Protein AF-A0ABD5SZC4-F1 (afdb_monomer_lite)

Sequence (65 aa):
LRESGAHVVDARVVDDGDLLTAGGVTSGLDLALYLVERAFGESIATRVATVIEYERRYDVAGREE

Structure (mmCIF, N/CA/C/O backbone):
data_AF-A0ABD5SZC4-F1
#
_entry.id   AF-A0ABD5SZC4-F1
#
loop_
_atom_site.group_PDB
_atom_site.id
_atom_site.type_symbol
_atom_site.label_atom_id
_atom_site.label_alt_id
_atom_site.label_comp_id
_atom_site.label_asym_id
_atom_site.label_entity_id
_atom_site.label_seq_id
_atom_site.pdbx_PDB_ins_code
_atom_site.Cartn_x
_atom_site.Cartn_y
_atom_site.Cartn_z
_atom_site.occupancy
_atom_site.B_iso_or_equiv
_atom_site.auth_seq_id
_atom_site.auth_comp_id
_atom_site.auth_asym_id
_atom_site.auth_atom_id
_atom_site.pdbx_PDB_model_num
ATOM 1 N N . LEU A 1 1 ? 10.160 -4.719 -15.250 1.00 85.12 1 LEU A N 1
ATOM 2 C CA . LEU A 1 1 ? 8.762 -4.225 -15.229 1.00 85.12 1 LEU A CA 1
ATOM 3 C C . LEU A 1 1 ? 8.319 -3.687 -16.586 1.00 85.12 1 LEU A C 1
ATOM 5 O O . LEU A 1 1 ? 7.360 -4.208 -17.126 1.00 85.12 1 LEU A O 1
ATOM 9 N N . ARG A 1 2 ? 9.012 -2.714 -17.199 1.00 91.25 2 AR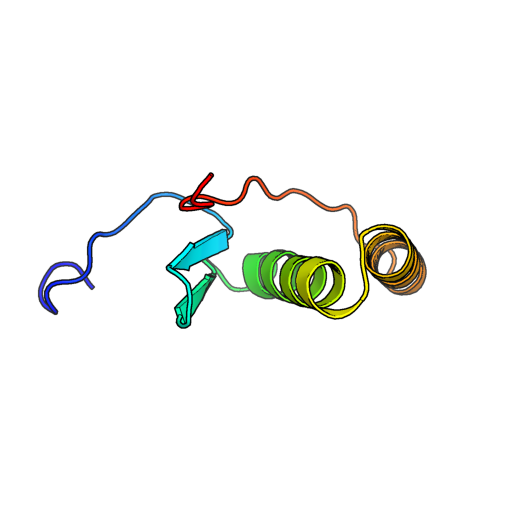G A N 1
ATOM 10 C CA . ARG A 1 2 ? 8.601 -2.231 -18.538 1.00 91.25 2 ARG A CA 1
ATOM 11 C C . ARG A 1 2 ? 8.578 -3.343 -19.595 1.00 91.25 2 ARG A C 1
ATOM 13 O O . ARG A 1 2 ? 7.625 -3.458 -20.349 1.00 91.25 2 ARG A O 1
ATOM 20 N N . GLU A 1 3 ? 9.579 -4.220 -19.579 1.00 96.19 3 GLU A N 1
ATOM 21 C CA . GLU A 1 3 ? 9.663 -5.373 -20.492 1.00 96.19 3 GLU A CA 1
ATOM 22 C C . GLU A 1 3 ? 8.573 -6.431 -20.259 1.00 96.19 3 GLU A C 1
ATOM 24 O O . GLU A 1 3 ? 8.291 -7.218 -21.153 1.00 96.19 3 GLU A O 1
ATOM 29 N N . SER A 1 4 ? 7.930 -6.440 -19.085 1.00 94.12 4 SER A N 1
ATOM 30 C CA . SER A 1 4 ? 6.784 -7.312 -18.801 1.00 94.12 4 SER A CA 1
ATOM 31 C C . SER A 1 4 ? 5.441 -6.667 -19.167 1.00 94.12 4 SER A C 1
ATOM 33 O O . SER A 1 4 ? 4.402 -7.204 -18.806 1.00 94.12 4 SER A O 1
ATOM 35 N N . GLY A 1 5 ? 5.450 -5.508 -19.840 1.00 95.00 5 GLY A N 1
ATOM 36 C CA . GLY A 1 5 ? 4.247 -4.771 -20.240 1.00 95.00 5 GLY A CA 1
ATOM 37 C C . GLY A 1 5 ? 3.657 -3.857 -19.161 1.00 95.00 5 GLY A C 1
ATOM 38 O O . GLY A 1 5 ? 2.620 -3.248 -19.398 1.00 95.00 5 GLY A O 1
ATOM 39 N N . ALA A 1 6 ? 4.299 -3.724 -17.994 1.00 94.56 6 ALA A N 1
ATOM 40 C CA . ALA A 1 6 ? 3.804 -2.854 -16.928 1.00 94.56 6 ALA A CA 1
ATOM 41 C C . ALA A 1 6 ? 4.100 -1.373 -17.219 1.00 94.56 6 ALA A C 1
ATOM 43 O O . ALA A 1 6 ? 5.229 -1.012 -17.579 1.00 94.56 6 ALA A O 1
ATOM 44 N N . HIS A 1 7 ? 3.116 -0.503 -16.977 1.00 94.50 7 HIS A N 1
ATOM 45 C CA . HIS A 1 7 ? 3.321 0.943 -16.954 1.00 94.50 7 HIS A CA 1
ATOM 46 C C . HIS A 1 7 ? 4.006 1.344 -15.639 1.00 94.50 7 HIS A C 1
ATOM 48 O O . HIS A 1 7 ? 3.406 1.324 -14.569 1.00 94.50 7 HIS A O 1
ATOM 54 N N . VAL A 1 8 ? 5.300 1.664 -15.705 1.00 95.06 8 VAL A N 1
ATOM 55 C CA . VAL A 1 8 ? 6.089 1.995 -14.509 1.00 95.06 8 VAL A CA 1
ATOM 56 C C . VAL A 1 8 ? 5.902 3.461 -14.1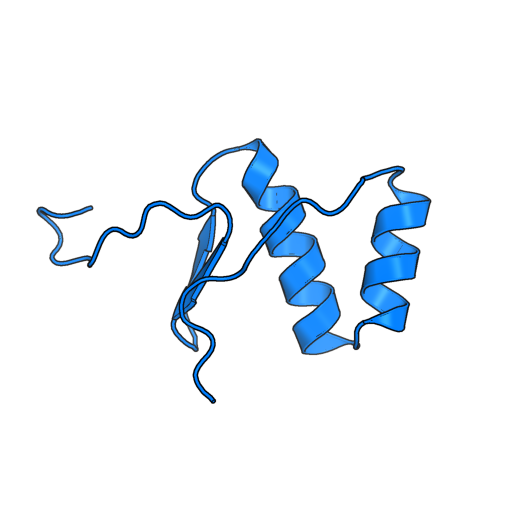44 1.00 95.06 8 VAL A C 1
ATOM 58 O O . VAL A 1 8 ? 6.354 4.337 -14.884 1.00 95.06 8 VAL A O 1
ATOM 61 N N . VAL A 1 9 ? 5.307 3.694 -12.978 1.00 93.88 9 VAL A N 1
ATOM 62 C CA . VAL A 1 9 ? 5.107 5.015 -12.375 1.00 93.88 9 VAL A CA 1
ATOM 63 C C . VAL A 1 9 ? 6.172 5.252 -11.305 1.00 93.88 9 VAL A C 1
ATOM 65 O O . VAL A 1 9 ? 6.482 4.351 -10.526 1.00 93.88 9 VAL A O 1
ATOM 68 N N . ASP A 1 10 ? 6.741 6.456 -11.270 1.00 93.31 10 ASP A N 1
ATOM 69 C CA . ASP A 1 10 ? 7.629 6.879 -10.185 1.00 93.31 10 ASP A CA 1
ATOM 70 C C . ASP A 1 10 ? 6.788 7.325 -8.981 1.00 93.31 10 ASP A C 1
ATOM 72 O O . ASP A 1 10 ? 6.389 8.483 -8.873 1.00 93.31 10 ASP A O 1
ATOM 76 N N . ALA A 1 11 ? 6.426 6.365 -8.129 1.00 93.31 11 ALA A N 1
ATOM 77 C CA . ALA A 1 11 ? 5.584 6.585 -6.960 1.00 93.31 11 ALA A CA 1
ATOM 78 C C . ALA A 1 11 ? 5.948 5.626 -5.820 1.00 93.31 11 ALA A C 1
ATOM 80 O O . ALA A 1 11 ? 6.449 4.519 -6.034 1.00 93.31 11 ALA A O 1
ATOM 81 N N . ARG A 1 12 ? 5.659 6.041 -4.581 1.00 94.44 12 ARG A N 1
ATOM 82 C CA . ARG A 1 12 ? 5.830 5.178 -3.400 1.00 94.44 12 ARG A CA 1
ATOM 83 C C . ARG A 1 12 ? 4.747 4.109 -3.332 1.00 94.44 12 ARG A C 1
ATOM 85 O O . ARG A 1 12 ? 5.064 2.971 -2.997 1.00 94.44 12 ARG A O 1
ATOM 92 N N . VAL A 1 13 ? 3.512 4.479 -3.664 1.00 95.50 13 VAL A N 1
ATOM 93 C CA . VAL A 1 13 ? 2.338 3.603 -3.695 1.00 95.50 13 VAL A CA 1
ATOM 94 C C . VAL A 1 13 ? 1.621 3.806 -5.028 1.00 95.50 13 VAL A C 1
ATOM 96 O O . VAL A 1 13 ? 1.360 4.944 -5.423 1.00 95.50 13 VAL A O 1
ATOM 99 N N . VAL A 1 14 ? 1.308 2.704 -5.705 1.00 96.25 14 VAL A N 1
ATOM 100 C CA . VAL A 1 14 ? 0.434 2.682 -6.885 1.00 96.25 14 VAL A CA 1
ATOM 101 C C . VAL A 1 14 ? -0.771 1.813 -6.551 1.00 96.25 14 VAL A C 1
ATOM 103 O O . VAL A 1 14 ? -0.585 0.663 -6.142 1.00 96.25 14 VAL A O 1
ATOM 106 N N . ASP A 1 15 ? -1.970 2.366 -6.712 1.00 95.81 15 ASP A N 1
ATOM 107 C CA . ASP A 1 15 ? -3.227 1.615 -6.722 1.00 95.81 15 ASP A CA 1
ATOM 108 C C . ASP A 1 15 ? -3.677 1.459 -8.179 1.00 95.81 15 ASP A C 1
ATOM 110 O O . ASP A 1 15 ? -3.861 2.455 -8.873 1.00 95.81 15 ASP A O 1
ATOM 114 N N . ASP A 1 16 ? -3.788 0.215 -8.642 1.00 94.94 16 ASP A N 1
ATOM 115 C CA . ASP A 1 16 ? -4.324 -0.169 -9.953 1.00 94.94 16 ASP A CA 1
ATOM 116 C C . ASP A 1 16 ? -5.535 -1.100 -9.747 1.00 94.94 16 ASP A C 1
ATOM 118 O O . ASP A 1 16 ? -5.634 -2.195 -10.299 1.00 94.94 16 ASP A O 1
ATOM 122 N N . GLY A 1 17 ? -6.429 -0.714 -8.830 1.00 93.06 17 GLY A N 1
ATOM 123 C CA . GLY A 1 17 ? -7.680 -1.406 -8.537 1.00 93.06 17 GLY A CA 1
ATOM 124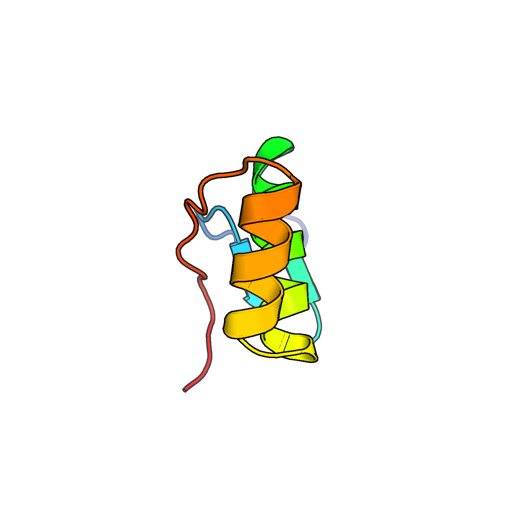 C C . GLY A 1 17 ? -7.498 -2.642 -7.654 1.00 93.06 17 GLY A C 1
ATOM 125 O O . GLY A 1 17 ? -7.650 -2.569 -6.425 1.00 93.06 17 GLY A O 1
ATOM 126 N N . ASP A 1 18 ? -7.259 -3.797 -8.278 1.00 94.12 18 ASP A N 1
ATOM 127 C CA . ASP A 1 18 ? -7.064 -5.095 -7.614 1.00 94.12 18 ASP A CA 1
ATOM 128 C C . ASP A 1 18 ? -5.584 -5.446 -7.388 1.00 94.12 18 ASP A C 1
ATOM 130 O O . ASP A 1 18 ? -5.274 -6.334 -6.586 1.00 94.12 18 ASP A O 1
ATOM 134 N N . LEU A 1 19 ? -4.670 -4.704 -8.019 1.00 94.38 19 LEU A N 1
ATOM 135 C CA . LEU A 1 19 ? -3.234 -4.784 -7.799 1.00 94.38 19 LEU A CA 1
ATOM 136 C C . LEU A 1 19 ? -2.713 -3.486 -7.183 1.00 94.38 19 LEU A C 1
ATOM 138 O O . LEU A 1 19 ? -2.834 -2.405 -7.747 1.00 94.38 19 LEU A O 1
ATOM 142 N N . LEU A 1 20 ? -2.048 -3.610 -6.036 1.00 95.94 20 LEU A N 1
ATOM 143 C CA . LEU A 1 20 ? -1.367 -2.497 -5.390 1.00 95.94 20 LEU A CA 1
ATOM 144 C C . LEU A 1 20 ? 0.114 -2.816 -5.245 1.00 95.94 20 LEU A C 1
ATOM 146 O O . LEU A 1 20 ? 0.491 -3.934 -4.884 1.00 95.94 20 LEU A O 1
ATOM 150 N N . THR A 1 21 ? 0.965 -1.830 -5.519 1.00 96.38 21 THR A N 1
ATOM 151 C CA . THR A 1 21 ? 2.422 -2.013 -5.500 1.00 96.38 21 THR A CA 1
ATOM 152 C C . THR A 1 21 ? 3.132 -0.905 -4.732 1.00 96.38 21 THR A C 1
ATOM 154 O O . THR A 1 21 ? 2.625 0.209 -4.592 1.00 96.38 21 THR A O 1
ATOM 157 N N . ALA A 1 22 ? 4.321 -1.230 -4.215 1.00 96.19 22 ALA A N 1
ATOM 158 C CA . ALA A 1 22 ? 5.192 -0.300 -3.509 1.00 96.19 22 ALA A CA 1
ATOM 159 C C . ALA A 1 22 ? 6.535 -0.159 -4.238 1.00 96.19 22 ALA A C 1
ATOM 161 O O . ALA A 1 22 ? 7.135 -1.158 -4.639 1.00 96.19 22 ALA A O 1
ATOM 162 N N . GLY A 1 23 ? 7.028 1.074 -4.376 1.00 93.81 23 GLY A N 1
ATOM 163 C CA . GLY A 1 23 ? 8.249 1.378 -5.138 1.00 93.81 23 GLY A CA 1
ATOM 164 C C . GLY A 1 23 ? 9.566 0.968 -4.461 1.00 93.81 23 GLY A C 1
ATOM 165 O O . GLY A 1 23 ? 10.608 0.912 -5.110 1.00 93.81 23 GLY A O 1
ATOM 166 N N . GLY A 1 24 ? 9.548 0.659 -3.162 1.00 92.25 24 GLY A N 1
ATOM 167 C CA . GLY A 1 24 ? 10.735 0.275 -2.400 1.00 92.25 24 GLY A CA 1
ATOM 168 C C . GLY A 1 24 ? 10.400 -0.345 -1.046 1.00 92.25 24 GLY A C 1
ATOM 169 O O . GLY A 1 24 ? 9.242 -0.392 -0.637 1.00 92.25 24 GLY A O 1
ATOM 170 N N . VAL A 1 25 ? 11.431 -0.802 -0.325 1.00 93.69 25 VAL A N 1
ATOM 171 C CA . VAL A 1 25 ? 11.271 -1.556 0.935 1.00 93.69 25 VAL A CA 1
ATOM 172 C C . VAL A 1 25 ? 10.466 -0.770 1.972 1.00 93.69 25 VAL A C 1
ATOM 174 O O . VAL A 1 25 ? 9.492 -1.278 2.518 1.00 93.69 25 VAL A O 1
ATOM 177 N N . THR A 1 26 ? 10.834 0.488 2.224 1.00 92.06 26 THR A N 1
ATOM 178 C CA . THR A 1 26 ? 10.147 1.315 3.230 1.00 92.06 26 THR A CA 1
ATOM 179 C C . THR A 1 26 ? 8.786 1.816 2.754 1.00 92.06 26 THR A C 1
ATOM 181 O O . THR A 1 26 ? 7.915 2.048 3.586 1.00 92.06 26 THR A O 1
ATOM 184 N N . SER A 1 27 ? 8.564 1.906 1.440 1.00 94.12 27 SER A N 1
ATOM 185 C CA . SER A 1 27 ? 7.251 2.207 0.856 1.00 94.12 27 SER A CA 1
ATOM 186 C C . SER A 1 27 ? 6.231 1.083 1.065 1.00 94.12 27 SER A C 1
ATOM 188 O O . SER A 1 27 ? 5.037 1.304 0.903 1.00 94.12 27 SER A O 1
ATOM 190 N N . GLY A 1 28 ? 6.664 -0.109 1.487 1.00 95.31 28 GLY A N 1
ATOM 191 C CA . GLY A 1 28 ? 5.748 -1.156 1.942 1.00 95.31 28 GLY A CA 1
ATOM 192 C C . GLY A 1 28 ? 4.927 -0.744 3.171 1.00 95.31 28 GLY A C 1
ATOM 193 O O . GLY A 1 28 ? 3.780 -1.161 3.295 1.00 95.31 28 GLY A O 1
ATOM 194 N N . LEU A 1 29 ? 5.472 0.109 4.050 1.00 95.88 29 LEU A N 1
ATOM 195 C CA . LEU A 1 29 ? 4.733 0.648 5.202 1.00 95.88 29 LEU A CA 1
ATOM 196 C C . LEU A 1 29 ? 3.665 1.648 4.762 1.00 95.88 29 LEU A C 1
ATOM 198 O O . LEU A 1 29 ? 2.539 1.605 5.252 1.00 95.88 29 LEU A O 1
ATOM 202 N N . ASP A 1 30 ? 4.007 2.498 3.797 1.00 95.88 30 ASP A N 1
ATOM 203 C CA . ASP A 1 30 ? 3.062 3.415 3.171 1.00 95.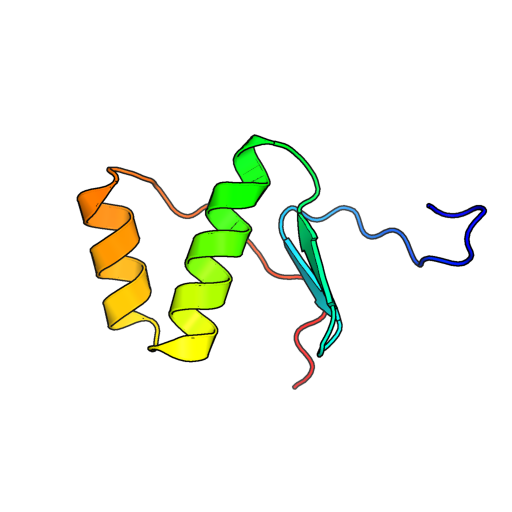88 30 ASP A CA 1
ATOM 204 C C . ASP A 1 30 ? 1.895 2.644 2.528 1.00 95.88 30 ASP A C 1
ATOM 206 O O . ASP A 1 30 ? 0.732 2.930 2.811 1.00 95.88 30 ASP A O 1
ATOM 210 N N . LEU A 1 31 ? 2.197 1.599 1.745 1.00 96.19 31 LEU A N 1
ATOM 211 C CA . LEU A 1 31 ? 1.188 0.725 1.141 1.00 96.19 31 LEU A CA 1
ATOM 212 C C . LEU A 1 31 ? 0.336 0.008 2.201 1.00 96.19 31 LEU A C 1
ATOM 214 O O . LEU A 1 31 ? -0.882 -0.067 2.064 1.00 96.19 31 LEU A O 1
ATOM 218 N N . ALA A 1 32 ? 0.942 -0.502 3.275 1.00 96.44 32 ALA A N 1
ATOM 219 C CA . ALA A 1 32 ? 0.201 -1.162 4.347 1.00 96.44 32 ALA A CA 1
ATOM 220 C C . ALA A 1 32 ? -0.785 -0.203 5.032 1.00 96.44 32 ALA A C 1
ATOM 222 O O . ALA A 1 32 ? -1.939 -0.565 5.260 1.00 96.44 32 ALA A O 1
ATOM 223 N N . LEU A 1 33 ? -0.363 1.031 5.323 1.00 96.75 33 LEU A N 1
ATOM 224 C CA . LEU A 1 33 ? -1.242 2.050 5.899 1.00 96.75 33 LEU A CA 1
ATOM 225 C C . LEU A 1 33 ? -2.344 2.469 4.923 1.00 96.75 33 LEU A C 1
ATOM 227 O O . LEU A 1 33 ? -3.475 2.684 5.356 1.00 96.75 33 LEU A O 1
ATOM 231 N N . TYR A 1 34 ? -2.043 2.531 3.627 1.00 95.75 34 TYR A N 1
ATOM 232 C CA . TYR A 1 34 ? -3.042 2.785 2.596 1.00 95.75 34 TYR A CA 1
ATOM 233 C C . TYR A 1 34 ? -4.093 1.666 2.509 1.00 95.75 34 TYR A C 1
ATOM 235 O O . TYR A 1 34 ? -5.291 1.939 2.451 1.00 95.75 34 TYR A O 1
ATOM 243 N N . LEU A 1 35 ? -3.681 0.399 2.600 1.00 96.19 35 LEU A N 1
ATOM 244 C CA . LEU A 1 35 ? -4.605 -0.739 2.654 1.00 96.19 35 LEU A CA 1
ATOM 245 C C . LEU A 1 35 ? -5.506 -0.693 3.894 1.00 96.19 35 LEU A C 1
ATOM 247 O O . LEU A 1 35 ? -6.702 -0.970 3.799 1.00 96.19 35 LEU A O 1
ATOM 251 N N . VAL A 1 36 ? -4.954 -0.316 5.052 1.00 97.12 36 VAL A N 1
ATOM 252 C CA . VAL A 1 36 ? -5.743 -0.125 6.278 1.00 97.12 36 VAL A CA 1
ATOM 253 C C . VAL A 1 36 ? -6.762 1.000 6.095 1.00 97.12 36 VAL A C 1
ATOM 255 O O . VAL A 1 36 ? -7.916 0.831 6.484 1.00 97.12 36 VAL A O 1
ATOM 258 N N . GLU A 1 37 ? -6.372 2.118 5.481 1.00 95.44 37 GLU A N 1
ATOM 259 C CA . GLU A 1 37 ? -7.285 3.226 5.178 1.00 95.44 37 GLU A CA 1
ATOM 260 C C . GLU A 1 37 ? -8.412 2.779 4.240 1.00 95.44 37 GLU A C 1
ATOM 262 O O . GLU A 1 37 ? -9.580 3.036 4.524 1.00 95.44 37 GLU A O 1
ATOM 267 N N . ARG A 1 38 ? -8.086 2.052 3.167 1.00 94.25 38 ARG A N 1
ATOM 268 C CA . ARG A 1 38 ? -9.067 1.544 2.197 1.00 94.25 38 ARG A CA 1
ATOM 269 C C . ARG A 1 38 ? -10.048 0.547 2.823 1.00 94.25 38 ARG A C 1
ATOM 271 O O . ARG A 1 38 ? -11.225 0.558 2.477 1.00 94.25 38 ARG A O 1
ATOM 278 N N . ALA A 1 39 ? -9.584 -0.306 3.734 1.00 96.75 39 ALA A N 1
ATOM 279 C CA . ALA A 1 39 ? -10.408 -1.350 4.345 1.00 96.75 39 ALA A CA 1
ATOM 280 C C . ALA A 1 39 ? -11.204 -0.879 5.575 1.00 96.75 39 ALA A C 1
ATOM 28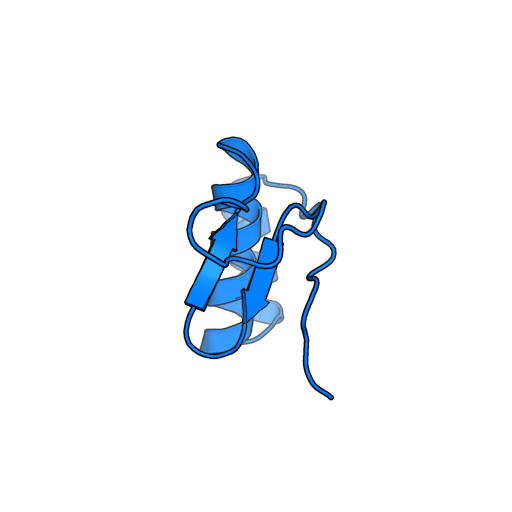2 O O . ALA A 1 39 ? -12.295 -1.388 5.832 1.00 96.75 39 ALA A O 1
ATOM 283 N N . PHE A 1 40 ? -10.664 0.064 6.352 1.00 97.56 40 PHE A N 1
ATOM 284 C CA . PHE A 1 40 ? -11.188 0.422 7.678 1.00 97.56 40 PHE A CA 1
ATOM 285 C C . PHE A 1 40 ? -11.370 1.930 7.898 1.00 97.56 40 PHE A C 1
ATOM 287 O O . PHE A 1 40 ? -11.825 2.344 8.966 1.00 97.56 40 PHE A O 1
ATOM 294 N N . GLY A 1 41 ? -11.041 2.754 6.904 1.00 96.94 41 GLY A N 1
ATOM 295 C CA . GLY A 1 41 ? -11.129 4.207 6.962 1.00 96.94 41 GLY A CA 1
ATOM 296 C C . GLY A 1 41 ? -9.892 4.886 7.556 1.00 96.94 41 GLY A C 1
ATOM 297 O O . GLY A 1 41 ? -9.051 4.286 8.234 1.00 96.94 41 GLY A O 1
ATOM 298 N N . GLU A 1 42 ? -9.806 6.195 7.320 1.00 95.88 42 GLU A N 1
ATOM 299 C CA . GLU A 1 42 ? -8.654 7.032 7.677 1.00 95.88 42 GLU A CA 1
ATOM 300 C C . GLU A 1 42 ? -8.359 7.061 9.184 1.00 95.88 42 GLU A C 1
ATOM 302 O O . GLU A 1 42 ? -7.197 7.092 9.598 1.00 95.88 42 GLU A O 1
ATOM 307 N N . SER A 1 43 ? -9.392 7.019 10.029 1.00 97.31 43 SER A N 1
ATOM 308 C CA . SER A 1 43 ? -9.229 7.079 11.486 1.00 97.31 43 SER A CA 1
ATOM 309 C C . SER A 1 43 ? -8.447 5.878 12.027 1.00 97.31 43 SER A C 1
ATOM 311 O O . SER A 1 43 ? -7.570 6.034 12.882 1.00 97.31 43 SER A O 1
ATOM 313 N N . ILE A 1 44 ? -8.717 4.683 11.495 1.00 98.06 44 ILE A N 1
ATOM 314 C CA . ILE A 1 44 ? -8.018 3.455 11.872 1.00 98.06 44 ILE A CA 1
ATOM 315 C C . ILE A 1 44 ? -6.590 3.477 11.330 1.00 98.06 44 ILE A C 1
ATOM 317 O O . ILE A 1 44 ? -5.663 3.199 12.090 1.00 98.06 44 ILE A O 1
ATOM 321 N N . ALA A 1 45 ? -6.384 3.883 10.076 1.00 97.31 45 ALA A N 1
ATOM 322 C CA . ALA A 1 45 ? -5.044 4.016 9.500 1.00 97.31 45 ALA A CA 1
ATOM 323 C C . ALA A 1 45 ? -4.169 5.005 10.283 1.00 97.31 45 ALA A C 1
ATOM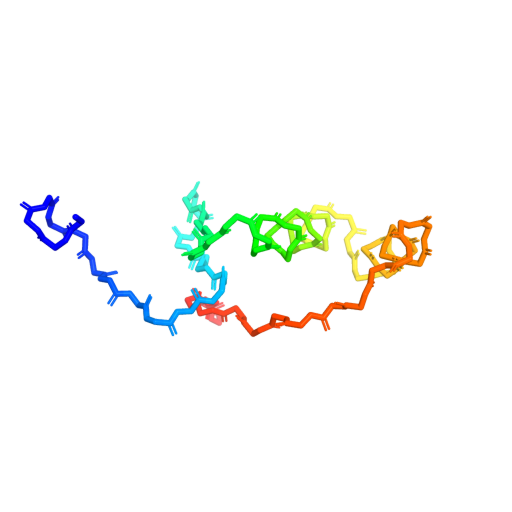 325 O O . ALA A 1 45 ? -3.016 4.704 10.592 1.00 97.31 45 ALA A O 1
ATOM 326 N N . THR A 1 46 ? -4.737 6.144 10.684 1.00 96.19 46 THR A N 1
ATOM 327 C CA . THR A 1 46 ? -4.061 7.147 11.519 1.00 96.19 46 THR A CA 1
ATOM 328 C C . THR A 1 46 ? -3.666 6.559 12.868 1.00 96.19 46 THR A C 1
ATOM 330 O O . THR A 1 46 ? -2.522 6.707 13.293 1.00 96.19 46 THR A O 1
ATOM 333 N N . ARG A 1 47 ? -4.574 5.824 13.523 1.00 98.06 47 ARG A N 1
ATOM 334 C CA . ARG A 1 47 ? -4.274 5.156 14.795 1.00 98.06 47 ARG A CA 1
ATOM 335 C C . ARG A 1 47 ? -3.157 4.125 14.649 1.00 98.06 47 ARG A C 1
ATOM 337 O O . ARG A 1 47 ? -2.285 4.068 15.511 1.00 98.06 47 ARG A O 1
ATOM 344 N N . VAL A 1 48 ? -3.177 3.316 13.589 1.00 97.94 48 VAL A N 1
ATOM 345 C CA . VAL A 1 48 ? -2.117 2.335 13.320 1.00 97.94 48 VAL A CA 1
ATOM 346 C C . VAL A 1 48 ? -0.781 3.046 13.135 1.00 97.94 48 VAL A C 1
ATOM 348 O O . VAL A 1 48 ? 0.173 2.679 13.813 1.00 97.94 48 VAL A O 1
ATOM 351 N N . ALA A 1 49 ? -0.732 4.096 12.308 1.00 97.12 49 ALA A N 1
ATOM 352 C CA . ALA A 1 49 ? 0.468 4.901 12.086 1.00 97.12 49 ALA A CA 1
ATOM 353 C C . ALA A 1 49 ? 1.038 5.464 13.400 1.00 97.12 49 ALA A C 1
ATOM 355 O O . ALA A 1 49 ? 2.239 5.368 13.637 1.00 97.12 49 ALA A O 1
ATOM 356 N N . THR A 1 50 ? 0.179 5.968 14.295 1.00 97.50 50 THR A N 1
ATOM 357 C CA . THR A 1 50 ? 0.591 6.425 15.632 1.00 97.50 50 THR A CA 1
ATOM 358 C C . THR A 1 50 ? 1.175 5.296 16.482 1.00 97.50 50 THR A C 1
ATOM 360 O O . THR A 1 50 ? 2.211 5.491 17.106 1.00 97.50 50 THR A O 1
ATOM 363 N N . VAL A 1 51 ? 0.542 4.118 16.510 1.00 98.00 51 VAL A N 1
ATOM 364 C CA . VAL A 1 51 ? 0.999 2.974 17.325 1.00 98.00 51 VAL A CA 1
ATOM 365 C C . VAL A 1 51 ? 2.371 2.466 16.887 1.00 98.00 51 VAL A C 1
ATOM 367 O O . VAL A 1 51 ? 3.157 2.047 17.730 1.00 98.00 51 VAL A O 1
ATOM 370 N N . ILE A 1 52 ? 2.655 2.498 15.586 1.00 96.62 52 ILE A N 1
ATOM 371 C CA . ILE A 1 52 ? 3.950 2.069 15.042 1.00 96.62 52 ILE A CA 1
ATOM 372 C C . ILE A 1 52 ? 4.963 3.219 14.930 1.00 96.62 52 ILE A C 1
ATOM 374 O O . ILE A 1 52 ? 6.026 3.023 14.349 1.00 96.62 52 ILE A O 1
ATOM 378 N N . GLU A 1 53 ? 4.620 4.405 15.445 1.00 96.38 53 GLU A N 1
ATOM 379 C CA . GLU A 1 53 ? 5.437 5.625 15.394 1.00 96.38 53 GLU A CA 1
ATOM 380 C C . GLU A 1 53 ? 5.924 5.973 13.976 1.00 96.38 53 GLU A C 1
ATOM 382 O O . GLU A 1 53 ? 7.068 6.375 13.755 1.00 96.38 53 GLU A O 1
ATOM 387 N N . TYR A 1 54 ? 5.041 5.811 12.989 1.00 94.88 54 TYR A N 1
ATOM 388 C CA . TYR A 1 54 ? 5.352 6.048 11.585 1.00 94.88 54 TYR A CA 1
ATOM 389 C C . TYR A 1 54 ? 4.644 7.290 11.051 1.00 94.88 54 TYR A C 1
ATOM 391 O O . TYR A 1 54 ? 3.421 7.419 11.114 1.00 94.88 54 TYR A O 1
ATOM 399 N N . GLU A 1 55 ? 5.423 8.191 10.458 1.00 89.62 55 GLU A N 1
ATOM 400 C CA . GLU A 1 55 ? 4.902 9.340 9.726 1.00 89.62 55 GLU A CA 1
ATOM 401 C C . GLU A 1 55 ? 4.533 8.921 8.297 1.00 89.62 55 GLU A C 1
ATOM 403 O O . GLU A 1 55 ? 5.391 8.474 7.535 1.00 89.62 55 GLU A O 1
ATOM 408 N N . ARG A 1 56 ? 3.255 9.079 7.927 1.00 81.25 56 ARG A N 1
ATOM 409 C CA . ARG A 1 56 ? 2.772 8.805 6.565 1.00 81.25 56 ARG A CA 1
ATOM 410 C C . ARG A 1 56 ? 3.438 9.762 5.578 1.00 81.25 56 ARG A C 1
ATOM 412 O O . ARG A 1 56 ? 3.343 10.975 5.751 1.00 81.25 56 ARG A O 1
ATOM 419 N N . ARG A 1 57 ? 4.076 9.229 4.531 1.00 79.50 57 ARG A N 1
ATOM 420 C CA . ARG A 1 57 ? 4.748 10.030 3.491 1.00 79.50 57 ARG A CA 1
ATOM 421 C C . ARG A 1 57 ? 4.377 9.581 2.085 1.00 79.50 57 ARG A C 1
ATOM 423 O O . ARG A 1 57 ? 5.252 9.476 1.226 1.00 79.50 57 ARG A O 1
ATOM 430 N N . TYR A 1 58 ? 3.105 9.274 1.853 1.00 72.50 58 TYR A N 1
ATOM 431 C CA . TYR A 1 58 ? 2.666 8.758 0.564 1.00 72.50 58 TYR A CA 1
ATOM 432 C C . TYR A 1 58 ? 1.616 9.634 -0.104 1.00 72.50 58 TYR A C 1
ATOM 434 O O . TYR A 1 58 ? 0.597 9.969 0.489 1.00 72.50 58 TYR A O 1
ATOM 442 N N . ASP A 1 59 ? 1.881 9.917 -1.375 1.00 78.75 59 ASP A N 1
ATOM 443 C CA . ASP A 1 59 ? 0.874 10.216 -2.381 1.00 78.75 59 ASP A CA 1
ATOM 444 C C . ASP A 1 59 ? 0.620 8.920 -3.162 1.00 78.75 59 ASP A C 1
ATOM 446 O O . ASP A 1 59 ? 1.563 8.191 -3.497 1.00 78.75 59 ASP A O 1
ATOM 450 N N . VAL A 1 60 ? -0.651 8.601 -3.407 1.00 88.00 60 VAL A N 1
ATOM 451 C CA . VAL A 1 60 ? -1.049 7.386 -4.131 1.00 88.00 60 VAL A CA 1
ATOM 452 C C . VAL A 1 60 ? -1.298 7.737 -5.588 1.00 88.00 60 VAL A C 1
ATOM 454 O O . VAL A 1 60 ? -2.190 8.529 -5.893 1.00 88.00 60 VAL A O 1
ATOM 457 N N . ALA A 1 61 ? -0.527 7.136 -6.490 1.00 90.94 61 ALA A N 1
ATOM 458 C CA . ALA A 1 61 ? -0.794 7.226 -7.920 1.00 90.94 61 ALA A CA 1
ATOM 459 C C . ALA A 1 61 ? -1.878 6.216 -8.328 1.00 90.94 61 ALA A C 1
ATOM 461 O O . ALA A 1 61 ? -1.891 5.100 -7.812 1.00 90.94 61 ALA A O 1
ATOM 462 N N . GLY A 1 62 ? -2.742 6.592 -9.278 1.00 82.19 62 GLY A N 1
ATOM 463 C CA . GLY A 1 62 ? -3.735 5.679 -9.863 1.00 82.19 62 GLY A CA 1
ATOM 464 C C . GLY A 1 62 ? -5.074 5.587 -9.127 1.00 82.19 62 GLY A C 1
ATOM 465 O O . GLY A 1 62 ? -5.893 4.750 -9.480 1.00 82.19 62 GLY A O 1
ATOM 466 N N . ARG A 1 63 ? -5.348 6.468 -8.150 1.00 71.50 63 ARG A N 1
ATOM 467 C CA . ARG A 1 63 ? -6.708 6.621 -7.605 1.00 71.50 63 ARG A CA 1
ATOM 468 C C . ARG A 1 63 ? -7.640 7.019 -8.761 1.00 71.50 63 ARG A C 1
ATOM 470 O O . ARG A 1 63 ? -7.567 8.154 -9.226 1.00 71.50 63 ARG A O 1
ATOM 477 N N . GLU A 1 64 ? -8.459 6.090 -9.248 1.00 55.94 64 GLU A N 1
ATOM 478 C CA . GLU A 1 64 ? -9.619 6.451 -10.063 1.00 55.94 64 GLU A CA 1
ATOM 479 C C . GLU A 1 64 ? -10.528 7.350 -9.202 1.00 55.94 64 GLU A C 1
ATOM 481 O O . GLU A 1 64 ? -10.723 7.075 -8.012 1.00 55.94 64 GLU A O 1
ATOM 486 N N . GLU A 1 65 ? -11.013 8.456 -9.775 1.00 46.25 65 GLU A N 1
ATOM 487 C CA . GLU A 1 65 ? -12.217 9.133 -9.267 1.00 46.25 65 GLU A CA 1
ATOM 488 C C . GLU A 1 65 ? -13.441 8.229 -9.445 1.00 46.25 65 GLU A C 1
ATOM 490 O O . GLU A 1 65 ? -13.574 7.627 -10.537 1.00 46.25 65 GLU A O 1
#

Organism: NCBI:txid1526114

InterPro domains:
  IPR029062 Class I glutamine amidotransferase-like [G3DSA:3.40.50.880] (1-64)
  IPR029062 Class I glutamine amidotransferase-like [SSF52317] (5-58)
  IPR052158 Isonitrile Hydratase and Quaternary Amine Regulator [PTHR43130] (1-57)

pLDDT: mean 92.05, std 9.28, range [46.25, 98.06]

Foldseek 3Di:
DVVVVDDDDPFQWEDPDVDIDGPDDVSVLLNVLVVCCVVPNDVRSVVVCVVVVHDRDGDYHPPDD

Secondary structure (DSSP, 8-state):
-GGGT------SEEEETTEEEESSTTHHHHHHHHHHHHHH-HHHHHHHHHHTT-----PEET---

Radius of gyration: 12.48 Å; chains: 1; bounding box: 24×18×38 Å